Protein AF-A0A7X7KH80-F1 (afdb_monomer_lite)

Foldseek 3Di:
DPFKDFDADPVRHGDDIGGRCVVPVVVVVVVVVVVVVVVCVPPDD

Sequence (45 aa):
MKGIQFLVDVRGIKTAAVVNLKQHSELWEDFHDIALAESREAEPR

Secondary structure (DSSP, 8-state):
-TTEEEEE-TTS-EEEEEE-TTT-HHHHHHHHHHHHHHHHTTS--

Radius of gyration: 13.96 Å; chains: 1; bounding box: 30×37×26 Å

pLDDT: mean 72.8, std 10.14, range [50.53, 92.75]

Structure (mmCIF, N/CA/C/O backbone):
data_AF-A0A7X7KH80-F1
#
_entry.id   AF-A0A7X7KH80-F1
#
loop_
_atom_site.group_PDB
_atom_site.id
_atom_site.type_symbol
_atom_site.label_atom_id
_atom_site.label_alt_id
_atom_site.label_comp_id
_atom_site.label_asym_id
_atom_site.label_entity_id
_atom_site.label_seq_id
_atom_site.pdbx_PDB_ins_code
_atom_site.Cartn_x
_atom_site.Cartn_y
_atom_site.Cartn_z
_atom_site.occupancy
_atom_site.B_iso_or_equiv
_atom_site.auth_seq_id
_atom_site.auth_comp_id
_atom_site.auth_asym_id
_atom_site.auth_atom_id
_atom_site.pdbx_PDB_model_num
ATOM 1 N N . MET A 1 1 ? -7.075 -11.163 7.056 1.00 50.53 1 MET A N 1
ATOM 2 C CA . MET A 1 1 ? -6.907 -9.721 6.766 1.00 50.53 1 MET A CA 1
ATOM 3 C C . MET A 1 1 ? -7.902 -9.327 5.678 1.00 50.53 1 MET A C 1
ATOM 5 O O . MET A 1 1 ? -7.643 -9.571 4.509 1.00 50.53 1 MET A O 1
ATOM 9 N N . LYS A 1 2 ? -9.096 -8.842 6.050 1.00 51.81 2 LYS A N 1
ATOM 10 C CA . LYS A 1 2 ? -10.083 -8.317 5.087 1.00 51.81 2 LYS A CA 1
ATOM 11 C C . LYS A 1 2 ? -9.698 -6.867 4.763 1.00 51.81 2 LYS A C 1
ATOM 13 O O . LYS A 1 2 ? -9.450 -6.103 5.690 1.00 51.81 2 LYS A O 1
ATOM 18 N N . GLY A 1 3 ? -9.622 -6.519 3.477 1.00 62.25 3 GLY A N 1
ATOM 19 C CA . GLY A 1 3 ? -9.425 -5.131 3.031 1.00 62.25 3 GLY A CA 1
ATOM 20 C C . GLY A 1 3 ? -8.198 -4.859 2.157 1.00 62.25 3 GLY A C 1
ATOM 21 O O . GLY A 1 3 ? -8.093 -3.750 1.647 1.00 62.25 3 GLY A O 1
ATOM 2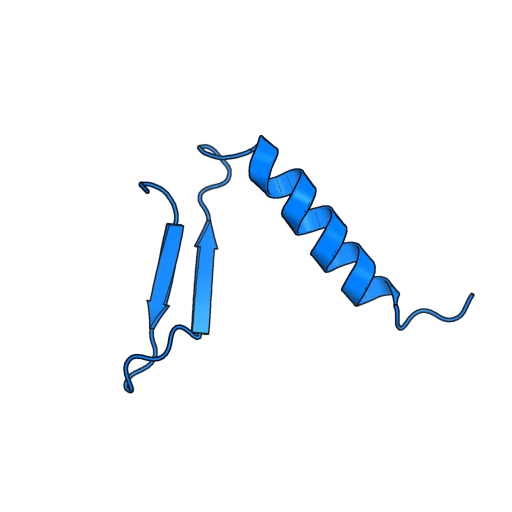2 N N . ILE A 1 4 ? -7.317 -5.842 1.937 1.00 68.38 4 ILE A N 1
ATOM 23 C CA . ILE A 1 4 ? -6.193 -5.724 0.995 1.00 68.38 4 ILE A CA 1
ATOM 24 C C . ILE A 1 4 ? -6.417 -6.712 -0.150 1.00 68.38 4 ILE A C 1
ATOM 26 O O . ILE A 1 4 ? -6.491 -7.921 0.079 1.00 68.38 4 ILE A O 1
ATOM 30 N N . GLN A 1 5 ? -6.557 -6.200 -1.370 1.00 79.44 5 GLN A N 1
ATOM 31 C CA . GLN A 1 5 ? -6.580 -7.004 -2.592 1.00 79.44 5 GLN A CA 1
ATOM 32 C C . GLN A 1 5 ? -5.242 -6.865 -3.301 1.00 79.44 5 GLN A C 1
ATOM 34 O O . GLN A 1 5 ? -4.746 -5.760 -3.461 1.00 79.44 5 GLN A O 1
ATOM 39 N N . PHE A 1 6 ? -4.658 -7.974 -3.738 1.00 82.25 6 PHE A N 1
ATOM 40 C CA . PHE A 1 6 ? -3.418 -7.953 -4.507 1.00 82.25 6 PHE A CA 1
ATOM 41 C C . PHE A 1 6 ? -3.735 -8.196 -5.978 1.00 82.25 6 PHE A C 1
ATOM 43 O O . PHE A 1 6 ? -4.451 -9.146 -6.298 1.00 82.25 6 PHE A O 1
ATOM 50 N N . LEU A 1 7 ? -3.181 -7.368 -6.861 1.00 85.50 7 LEU A N 1
ATOM 51 C CA . LEU A 1 7 ? -3.060 -7.723 -8.266 1.00 85.50 7 LEU A CA 1
ATOM 52 C C . LEU A 1 7 ? -1.859 -8.644 -8.428 1.00 85.50 7 LEU A C 1
ATOM 54 O O . LEU A 1 7 ? -0.764 -8.372 -7.928 1.00 85.50 7 LEU A O 1
ATOM 58 N N . VAL A 1 8 ? -2.103 -9.745 -9.123 1.00 88.94 8 VAL A N 1
ATOM 59 C CA . VAL A 1 8 ? -1.124 -10.786 -9.387 1.00 88.94 8 VAL A CA 1
ATOM 60 C C . VAL A 1 8 ? -0.975 -10.895 -10.897 1.00 88.94 8 VAL A C 1
ATOM 62 O O . VAL A 1 8 ? -1.978 -10.923 -11.613 1.00 88.94 8 VAL A O 1
ATOM 65 N N . ASP A 1 9 ? 0.262 -10.903 -11.384 1.00 88.56 9 ASP A N 1
ATOM 66 C CA . ASP A 1 9 ? 0.534 -11.099 -12.801 1.00 88.56 9 ASP A CA 1
ATOM 67 C C . ASP A 1 9 ? 0.255 -12.551 -13.228 1.00 88.56 9 ASP A C 1
ATOM 69 O O . ASP A 1 9 ? -0.011 -13.444 -12.419 1.00 88.56 9 ASP A O 1
ATOM 73 N N . VAL A 1 10 ? 0.352 -12.805 -14.531 1.00 89.62 10 VAL A N 1
ATOM 74 C CA . VAL A 1 10 ? 0.128 -14.136 -15.117 1.00 89.62 10 VAL A CA 1
ATOM 75 C C . VAL A 1 10 ? 1.125 -15.202 -14.639 1.00 89.62 10 VAL A C 1
ATOM 77 O O . VAL A 1 10 ? 0.899 -16.388 -14.859 1.00 89.62 10 VAL A O 1
ATOM 80 N N . ARG A 1 11 ? 2.226 -14.797 -13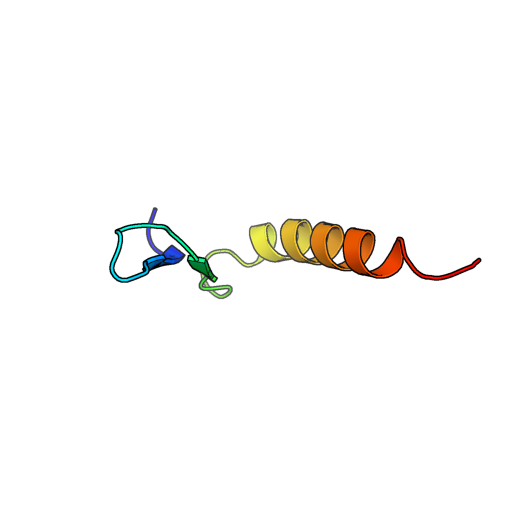.993 1.00 92.75 11 ARG A N 1
ATOM 81 C CA . ARG A 1 11 ? 3.249 -15.675 -13.410 1.00 92.75 11 ARG A CA 1
ATOM 82 C C . ARG A 1 11 ? 3.035 -15.910 -11.913 1.00 92.75 11 ARG A C 1
ATOM 84 O O . ARG A 1 11 ? 3.811 -16.644 -11.307 1.00 92.75 11 ARG A O 1
ATOM 91 N N . GLY A 1 12 ? 1.997 -15.326 -11.312 1.00 88.25 12 GLY A N 1
ATOM 92 C CA . GLY A 1 12 ? 1.722 -15.455 -9.883 1.00 88.25 12 GLY A CA 1
ATOM 93 C C . GLY A 1 12 ? 2.462 -14.436 -9.007 1.00 88.25 12 GLY A C 1
ATOM 94 O O . GLY A 1 12 ? 2.426 -14.553 -7.780 1.00 88.25 12 GLY A O 1
ATOM 95 N N . ILE A 1 13 ? 3.122 -13.434 -9.596 1.00 87.94 13 ILE A N 1
ATOM 96 C CA . ILE A 1 13 ? 3.862 -12.404 -8.860 1.00 87.94 13 ILE A CA 1
ATOM 97 C C . ILE A 1 13 ? 2.921 -11.259 -8.485 1.00 87.94 13 ILE A C 1
ATOM 99 O O . ILE A 1 13 ? 2.207 -10.722 -9.327 1.00 87.94 13 ILE A O 1
ATOM 103 N N . LYS A 1 14 ? 2.927 -10.859 -7.210 1.00 87.19 14 LYS A N 1
ATOM 104 C CA . LYS A 1 14 ? 2.154 -9.708 -6.723 1.00 87.19 14 LYS A CA 1
ATOM 105 C C . LYS A 1 14 ? 2.790 -8.419 -7.236 1.00 87.19 14 LYS A C 1
ATOM 107 O O . LYS A 1 14 ? 3.921 -8.116 -6.868 1.00 87.19 14 LYS A O 1
ATOM 112 N N . THR A 1 15 ? 2.068 -7.675 -8.062 1.00 87.00 15 THR A N 1
ATOM 113 C CA . THR A 1 15 ? 2.572 -6.452 -8.707 1.00 87.00 15 THR A CA 1
ATOM 114 C C . THR A 1 15 ? 1.984 -5.180 -8.117 1.00 87.00 15 THR A C 1
ATOM 116 O O . THR A 1 15 ? 2.626 -4.138 -8.165 1.00 87.00 15 THR A O 1
ATOM 11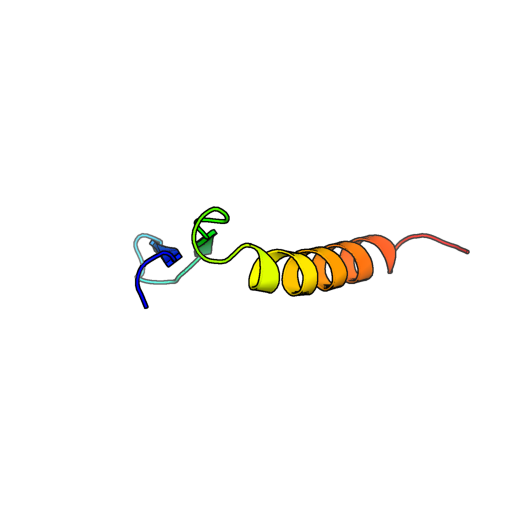9 N N . ALA A 1 16 ? 0.787 -5.251 -7.539 1.00 82.88 16 ALA A N 1
ATOM 120 C CA . ALA A 1 16 ? 0.174 -4.118 -6.860 1.00 82.88 16 ALA A CA 1
ATOM 121 C C . ALA A 1 16 ? -0.749 -4.584 -5.732 1.00 82.88 16 ALA A C 1
ATOM 123 O O . ALA A 1 16 ? -1.202 -5.732 -5.709 1.00 82.88 16 ALA A O 1
ATOM 124 N N . ALA A 1 17 ? -1.051 -3.679 -4.805 1.00 81.06 17 ALA A N 1
ATOM 125 C CA . ALA A 1 17 ? -2.022 -3.894 -3.744 1.00 81.06 17 ALA A CA 1
ATOM 126 C C . ALA A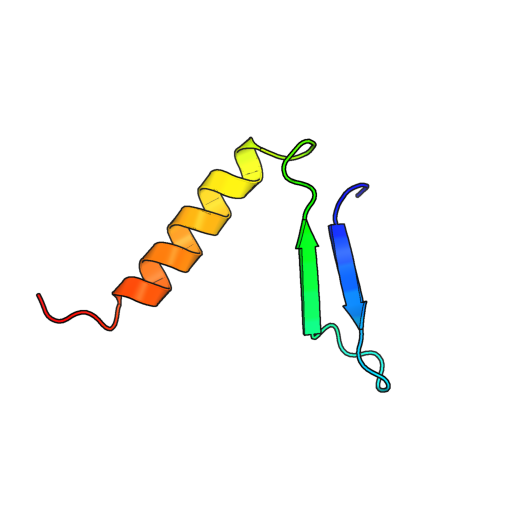 1 17 ? -3.024 -2.734 -3.706 1.00 81.06 17 ALA A C 1
ATOM 128 O O . ALA A 1 17 ? -2.644 -1.569 -3.754 1.00 81.06 17 ALA A O 1
ATOM 129 N N . VAL A 1 18 ? -4.309 -3.062 -3.606 1.00 77.75 18 VAL A N 1
ATOM 130 C CA . VAL A 1 18 ? -5.407 -2.130 -3.363 1.00 77.75 18 VAL A CA 1
ATOM 131 C C . VAL A 1 18 ? -5.800 -2.262 -1.901 1.00 77.75 18 VAL A C 1
ATOM 133 O O . VAL A 1 18 ? -6.277 -3.315 -1.467 1.00 77.75 18 VAL A O 1
ATOM 136 N N . VAL A 1 19 ? -5.595 -1.190 -1.142 1.00 73.94 19 VAL A N 1
ATOM 137 C CA . VAL A 1 19 ? -5.931 -1.117 0.281 1.00 73.94 19 VAL A CA 1
ATOM 138 C C . VAL A 1 19 ? -7.222 -0.320 0.440 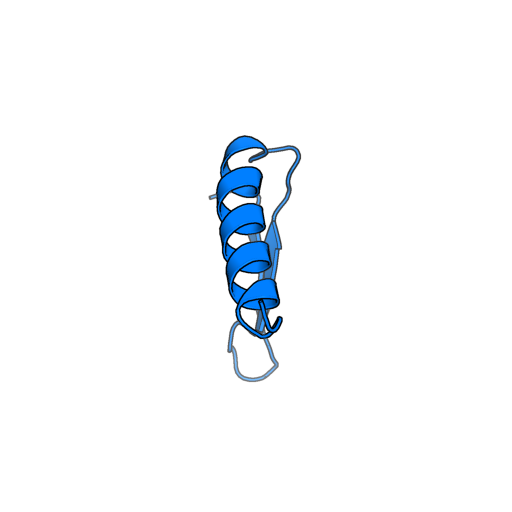1.00 73.94 19 VAL A C 1
ATOM 140 O O . VAL A 1 19 ? -7.335 0.807 -0.038 1.00 73.94 19 VAL A O 1
ATOM 143 N N . ASN A 1 20 ? -8.223 -0.900 1.103 1.00 72.12 20 ASN A N 1
ATOM 144 C CA . ASN A 1 20 ? -9.455 -0.185 1.419 1.00 72.12 20 ASN A CA 1
ATOM 145 C C . ASN A 1 20 ? -9.246 0.743 2.625 1.00 72.12 20 ASN A C 1
ATOM 147 O O . ASN A 1 20 ? -9.326 0.318 3.780 1.00 72.12 20 ASN A O 1
ATOM 151 N N . LEU A 1 21 ? -9.046 2.026 2.331 1.00 66.75 21 LEU A N 1
ATOM 152 C CA . LEU A 1 21 ? -8.747 3.069 3.315 1.00 66.75 21 LEU A CA 1
ATOM 153 C C . LEU A 1 21 ? -9.907 3.365 4.280 1.00 66.75 21 LEU A C 1
ATOM 155 O O . LEU A 1 21 ? -9.674 3.884 5.363 1.00 66.75 21 LEU A O 1
ATOM 159 N N . LYS A 1 22 ? -11.155 2.992 3.949 1.00 68.12 22 LYS A N 1
ATOM 160 C CA . LYS A 1 22 ? -12.290 3.130 4.886 1.00 68.12 22 LYS A CA 1
ATOM 161 C C . LYS A 1 22 ? -12.225 2.152 6.059 1.00 68.12 22 LYS A C 1
ATOM 163 O O . LYS A 1 22 ? -12.881 2.388 7.066 1.00 68.12 22 LYS A O 1
ATOM 168 N N . GLN A 1 23 ? -11.511 1.035 5.910 1.00 66.88 23 GLN A N 1
ATOM 169 C CA . GLN A 1 23 ? -11.365 0.028 6.967 1.00 66.88 23 GLN A CA 1
ATOM 170 C C . GLN A 1 23 ? -10.057 0.168 7.751 1.00 66.88 23 GLN A C 1
ATOM 172 O O . GLN A 1 23 ? -9.973 -0.370 8.848 1.00 66.88 23 GLN A O 1
ATOM 177 N N . HIS A 1 24 ? -9.060 0.865 7.196 1.00 66.25 24 HIS A N 1
ATOM 178 C CA . HIS A 1 24 ? -7.693 0.9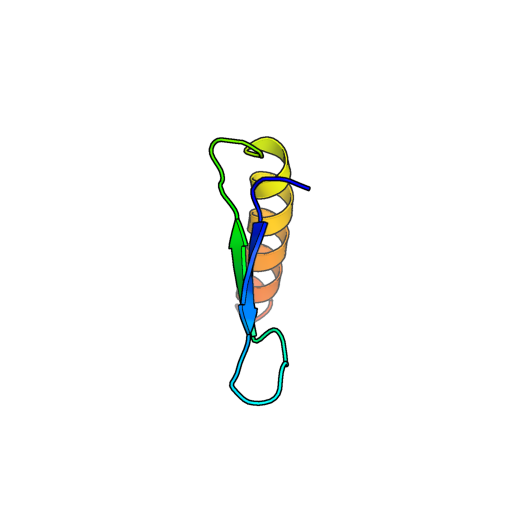33 7.727 1.00 66.25 24 HIS A CA 1
ATOM 179 C C . HIS A 1 24 ? -7.117 2.352 7.606 1.00 66.25 24 HIS A C 1
ATOM 181 O O . HIS A 1 24 ? -6.005 2.530 7.121 1.00 66.25 24 HIS A O 1
ATOM 187 N N . SER A 1 25 ? -7.897 3.367 7.987 1.00 64.06 25 SER A N 1
ATOM 188 C CA . SER A 1 25 ? -7.533 4.779 7.801 1.00 64.06 25 SER A CA 1
ATOM 189 C C . SER A 1 25 ? -6.266 5.193 8.555 1.00 64.06 25 SER A C 1
ATOM 191 O O . SER A 1 25 ? -5.485 5.952 8.002 1.00 64.06 25 SER A O 1
ATOM 193 N N . GLU A 1 26 ? -6.030 4.664 9.761 1.00 67.06 26 GLU A N 1
ATOM 194 C CA . GLU A 1 26 ? -4.791 4.916 10.525 1.00 67.06 26 GLU A CA 1
ATOM 195 C C . GLU A 1 26 ? -3.560 4.315 9.842 1.00 67.06 26 GLU A C 1
ATOM 197 O O . GLU A 1 26 ? -2.531 4.965 9.735 1.00 67.06 26 GLU A O 1
ATOM 202 N N . LEU A 1 27 ? -3.675 3.100 9.293 1.00 67.94 27 LEU A N 1
ATOM 203 C CA . LEU A 1 27 ? -2.555 2.447 8.610 1.00 67.94 27 LEU A CA 1
ATOM 204 C C . LEU A 1 27 ? -2.132 3.214 7.344 1.00 67.94 27 LEU A C 1
ATOM 206 O O . LEU A 1 27 ? -1.014 3.059 6.864 1.00 67.94 27 LEU A O 1
ATOM 210 N N . TRP A 1 28 ? -3.041 4.000 6.763 1.00 70.62 28 TRP A N 1
ATOM 211 C CA . TRP A 1 28 ? -2.766 4.764 5.553 1.00 70.62 28 TRP A CA 1
ATOM 212 C C . TRP A 1 28 ? -1.891 5.990 5.796 1.00 70.62 28 TRP A C 1
ATOM 214 O O . TRP A 1 28 ? -1.100 6.309 4.911 1.00 70.62 28 TRP A O 1
ATOM 224 N N . GLU A 1 29 ? -2.004 6.654 6.952 1.00 68.75 29 GLU A N 1
ATOM 225 C CA . GLU A 1 29 ? -1.133 7.793 7.277 1.00 68.75 29 GLU A CA 1
ATOM 226 C C . GLU A 1 29 ? 0.336 7.360 7.277 1.00 68.75 29 GLU A C 1
ATOM 228 O O . GLU A 1 29 ? 1.139 7.941 6.548 1.00 68.75 29 GLU A O 1
ATOM 233 N N . ASP A 1 30 ? 0.656 6.249 7.945 1.00 68.62 30 ASP A N 1
ATOM 234 C CA . ASP A 1 30 ? 2.025 5.725 8.009 1.00 68.62 30 ASP A CA 1
ATOM 235 C C . ASP A 1 30 ? 2.585 5.356 6.622 1.00 68.62 30 ASP A C 1
ATOM 237 O O . ASP A 1 30 ? 3.737 5.650 6.296 1.00 68.62 30 ASP A O 1
ATOM 241 N N . PHE A 1 31 ? 1.772 4.719 5.769 1.00 71.06 31 PHE A N 1
ATOM 242 C CA . PHE A 1 31 ? 2.198 4.356 4.412 1.00 71.06 31 PHE A CA 1
ATOM 243 C C . PHE A 1 31 ? 2.363 5.574 3.501 1.00 71.06 31 PHE A C 1
ATOM 245 O O . PHE A 1 31 ? 3.288 5.608 2.685 1.00 71.06 31 PHE A O 1
ATOM 252 N N . HIS A 1 32 ? 1.467 6.554 3.611 1.00 71.69 32 HIS A N 1
ATOM 253 C CA . HIS A 1 32 ? 1.522 7.768 2.808 1.00 71.69 32 HIS A CA 1
ATOM 254 C C . HIS A 1 32 ? 2.747 8.610 3.167 1.00 71.69 32 HIS A C 1
ATOM 256 O O . HIS A 1 32 ? 3.435 9.084 2.264 1.00 71.69 32 HIS A O 1
ATOM 262 N N . ASP A 1 33 ? 3.064 8.739 4.455 1.00 69.38 33 ASP A N 1
ATOM 263 C CA . ASP A 1 33 ? 4.227 9.497 4.910 1.00 69.38 33 ASP A CA 1
ATOM 264 C C . ASP A 1 33 ? 5.542 8.879 4.425 1.00 69.38 33 ASP A C 1
ATOM 266 O O . ASP A 1 33 ? 6.418 9.604 3.948 1.00 69.38 33 ASP A O 1
ATOM 270 N N . ILE A 1 34 ? 5.661 7.546 4.446 1.00 75.12 34 ILE A N 1
ATOM 271 C CA . ILE A 1 34 ? 6.846 6.842 3.930 1.00 75.12 34 ILE A CA 1
ATOM 272 C C . ILE A 1 34 ? 6.963 6.997 2.408 1.00 75.12 34 ILE A C 1
ATOM 274 O O . ILE A 1 34 ? 8.023 7.375 1.912 1.00 75.12 34 ILE A O 1
ATOM 278 N N . ALA A 1 35 ? 5.881 6.766 1.657 1.00 73.88 35 ALA A N 1
ATOM 279 C CA . ALA A 1 35 ? 5.903 6.895 0.197 1.00 73.88 35 ALA A CA 1
ATOM 280 C C . ALA A 1 35 ? 6.193 8.338 -0.252 1.00 73.88 35 ALA A C 1
ATOM 282 O O . ALA A 1 35 ? 6.910 8.569 -1.229 1.00 73.88 35 ALA A O 1
ATOM 283 N N . LEU A 1 36 ? 5.660 9.323 0.476 1.00 72.62 36 LEU A N 1
ATOM 284 C CA . LEU A 1 36 ? 5.924 10.734 0.232 1.00 72.62 36 LEU A CA 1
ATOM 285 C C . LEU A 1 36 ? 7.380 11.089 0.557 1.00 72.62 36 LEU A C 1
ATOM 287 O O . LEU A 1 36 ? 8.004 11.810 -0.222 1.00 72.62 36 LEU A O 1
ATOM 291 N N . ALA A 1 37 ? 7.931 10.573 1.659 1.00 73.50 37 ALA A N 1
ATOM 292 C CA . ALA A 1 37 ? 9.329 10.772 2.031 1.00 73.50 37 ALA A CA 1
ATOM 293 C C . ALA A 1 37 ? 10.295 10.193 0.984 1.00 73.50 37 ALA A C 1
ATOM 295 O O . ALA A 1 37 ? 11.192 10.910 0.545 1.00 73.50 37 ALA A O 1
ATOM 296 N N . GLU A 1 38 ? 10.068 8.963 0.510 1.00 71.31 38 GLU A N 1
ATOM 297 C CA . GLU A 1 38 ? 10.872 8.353 -0.562 1.00 71.31 38 GLU A CA 1
ATOM 298 C C . GLU A 1 38 ? 10.761 9.141 -1.878 1.00 71.31 38 GLU A C 1
ATOM 300 O O . GLU A 1 38 ? 11.758 9.368 -2.561 1.00 71.31 38 GLU A O 1
ATOM 305 N N . SER A 1 39 ? 9.567 9.642 -2.222 1.00 67.94 39 SER A N 1
ATOM 306 C CA . SER A 1 39 ? 9.386 10.459 -3.434 1.00 67.94 39 SER A CA 1
ATOM 307 C C . SER A 1 39 ? 10.122 11.806 -3.380 1.00 67.94 39 SER A C 1
ATOM 309 O O . SER A 1 39 ? 10.537 12.327 -4.416 1.00 67.94 39 SER A O 1
ATOM 311 N N . ARG A 1 40 ? 10.302 12.361 -2.175 1.00 65.25 40 ARG A N 1
ATOM 312 C CA . ARG A 1 40 ? 10.971 13.648 -1.920 1.00 65.25 40 ARG A CA 1
ATOM 313 C C . ARG A 1 40 ? 12.471 13.510 -1.701 1.00 65.25 40 ARG A C 1
ATOM 315 O O . ARG A 1 40 ? 13.174 14.513 -1.692 1.00 65.25 40 ARG A O 1
ATOM 322 N N . GLU A 1 41 ? 12.983 12.290 -1.571 1.00 62.50 41 GLU A N 1
ATOM 323 C CA . GLU A 1 41 ? 14.418 12.034 -1.428 1.00 62.50 41 GLU A CA 1
ATOM 324 C C . GLU A 1 41 ? 15.217 12.486 -2.670 1.00 62.50 41 GLU A C 1
ATOM 326 O O . GLU A 1 41 ? 16.409 12.778 -2.588 1.00 62.50 41 GLU A O 1
ATOM 331 N N . ALA A 1 42 ? 14.540 12.618 -3.815 1.00 61.66 42 ALA A N 1
ATOM 332 C CA . ALA A 1 42 ? 15.102 13.136 -5.058 1.00 61.66 42 ALA A CA 1
ATOM 333 C C . ALA A 1 42 ? 15.037 14.675 -5.203 1.00 61.66 42 ALA A C 1
ATOM 335 O O . ALA A 1 42 ? 15.570 15.200 -6.185 1.00 61.66 42 ALA A O 1
ATOM 336 N N . GLU A 1 43 ? 14.404 15.411 -4.279 1.00 60.66 43 GLU A N 1
ATOM 337 C CA . GLU A 1 43 ? 14.344 16.879 -4.343 1.00 60.66 43 GLU A CA 1
ATOM 338 C C . GLU A 1 43 ? 15.621 17.524 -3.760 1.00 60.66 43 GLU A C 1
ATOM 340 O O . GLU A 1 43 ? 15.982 17.272 -2.606 1.00 60.66 43 GLU A O 1
ATOM 345 N N . PRO A 1 44 ? 16.328 18.378 -4.528 1.00 60.12 44 PRO A N 1
ATOM 346 C CA . PRO A 1 44 ? 17.469 19.126 -4.014 1.00 60.12 44 PRO A CA 1
ATOM 347 C C . PRO A 1 44 ? 17.013 20.205 -3.014 1.00 60.12 44 PRO A C 1
ATOM 349 O O . PRO A 1 44 ? 16.023 20.895 -3.251 1.00 60.12 44 PRO A O 1
ATOM 352 N N . ARG A 1 45 ? 17.749 20.319 -1.897 1.00 65.94 45 ARG A N 1
ATOM 353 C CA . ARG A 1 45 ? 17.463 21.210 -0.753 1.00 65.94 45 ARG A CA 1
ATOM 354 C C . ARG A 1 45 ? 17.649 22.692 -1.051 1.00 65.94 45 ARG A C 1
ATOM 356 O O . ARG A 1 45 ? 18.620 23.033 -1.763 1.00 65.94 45 ARG A O 1
#